Protein AF-A0A6A6BQ90-F1 (afdb_monomer)

Structure (mmCIF, N/CA/C/O backbone):
data_AF-A0A6A6BQ90-F1
#
_entry.id   AF-A0A6A6BQ90-F1
#
loop_
_atom_site.group_PDB
_atom_site.id
_atom_site.type_symbol
_atom_site.label_atom_id
_atom_site.label_alt_id
_atom_site.label_comp_id
_atom_site.label_asym_id
_atom_site.label_entity_id
_atom_site.label_seq_id
_atom_site.pdbx_PDB_ins_code
_atom_site.Cartn_x
_atom_site.Cartn_y
_atom_site.Cartn_z
_atom_site.occupancy
_atom_site.B_iso_or_equiv
_atom_site.auth_seq_id
_atom_site.auth_comp_id
_atom_site.auth_asym_id
_atom_site.auth_atom_id
_atom_site.pdbx_PDB_model_num
ATOM 1 N N . MET A 1 1 ? 11.073 4.883 -14.193 1.00 53.78 1 MET A N 1
ATOM 2 C CA . MET A 1 1 ? 11.738 4.958 -12.880 1.00 53.78 1 MET A CA 1
ATOM 3 C C . MET A 1 1 ? 12.673 3.770 -12.789 1.00 53.78 1 MET A C 1
ATOM 5 O O . MET A 1 1 ? 12.453 2.804 -13.519 1.00 53.78 1 MET A O 1
ATOM 9 N N . SER A 1 2 ? 13.792 3.886 -12.080 1.00 67.12 2 SER A N 1
ATOM 10 C CA . SER A 1 2 ? 14.730 2.766 -11.977 1.00 67.12 2 SER A CA 1
ATOM 11 C C . SER A 1 2 ? 14.091 1.711 -11.082 1.00 67.12 2 SER A C 1
ATOM 13 O O . SER A 1 2 ? 13.492 2.070 -10.080 1.00 67.12 2 SER A O 1
ATOM 15 N N . SER A 1 3 ? 14.265 0.421 -11.374 1.00 74.75 3 SER A N 1
ATOM 16 C CA . SER A 1 3 ? 13.694 -0.656 -10.544 1.00 74.75 3 SER A CA 1
ATOM 17 C C . SER A 1 3 ? 14.126 -0.603 -9.068 1.00 74.75 3 SER A C 1
ATOM 19 O O . SER A 1 3 ? 13.472 -1.189 -8.214 1.00 74.75 3 SER A O 1
ATOM 21 N N . GLN A 1 4 ? 15.220 0.106 -8.771 1.00 81.12 4 GLN A N 1
ATOM 22 C CA . GLN A 1 4 ? 15.665 0.421 -7.415 1.00 81.12 4 GLN A CA 1
ATOM 23 C C . GLN A 1 4 ? 14.762 1.457 -6.723 1.00 81.12 4 GLN A C 1
ATOM 25 O O . GLN A 1 4 ? 14.411 1.271 -5.563 1.00 81.12 4 GLN A O 1
ATOM 30 N N . ASP A 1 5 ? 14.346 2.502 -7.443 1.00 83.50 5 ASP A N 1
ATOM 31 C CA . ASP A 1 5 ? 13.470 3.558 -6.922 1.00 83.50 5 ASP A CA 1
ATOM 32 C C . ASP A 1 5 ? 12.090 2.981 -6.555 1.00 83.50 5 ASP A C 1
ATOM 34 O O . ASP A 1 5 ? 11.514 3.341 -5.530 1.00 83.50 5 ASP A O 1
ATOM 38 N N . ASP A 1 6 ? 11.584 2.042 -7.364 1.00 83.94 6 ASP A N 1
ATOM 39 C CA . ASP A 1 6 ? 10.327 1.327 -7.105 1.00 83.94 6 ASP A CA 1
ATOM 40 C C . ASP A 1 6 ? 10.425 0.425 -5.858 1.00 83.94 6 ASP A C 1
ATOM 42 O O . ASP A 1 6 ? 9.498 0.365 -5.048 1.00 83.94 6 ASP A O 1
ATOM 46 N N . LEU A 1 7 ? 11.569 -0.240 -5.649 1.00 86.94 7 LEU A N 1
ATOM 47 C CA . LEU A 1 7 ? 11.804 -1.070 -4.463 1.00 86.94 7 LEU A CA 1
ATOM 48 C C . LEU A 1 7 ? 11.879 -0.227 -3.181 1.00 86.94 7 LEU A C 1
ATOM 50 O O . LEU A 1 7 ? 11.281 -0.592 -2.165 1.00 86.94 7 LEU A O 1
ATOM 54 N N . ASP A 1 8 ? 12.585 0.903 -3.235 1.00 90.44 8 ASP A N 1
ATOM 55 C CA . ASP A 1 8 ? 12.708 1.829 -2.107 1.00 90.44 8 ASP A CA 1
ATOM 56 C C . ASP A 1 8 ? 11.353 2.478 -1.771 1.00 90.44 8 ASP A C 1
ATOM 58 O O . ASP A 1 8 ? 10.986 2.598 -0.595 1.00 90.44 8 ASP A O 1
ATOM 62 N N . LEU A 1 9 ? 10.555 2.815 -2.791 1.00 90.00 9 LEU A N 1
ATOM 63 C CA . LEU A 1 9 ? 9.186 3.301 -2.619 1.00 90.00 9 LEU A CA 1
ATOM 64 C C . LEU A 1 9 ? 8.285 2.244 -1.966 1.00 90.00 9 LEU A C 1
ATOM 66 O O . LEU A 1 9 ? 7.580 2.552 -1.002 1.00 90.00 9 LEU A O 1
ATOM 70 N N . LEU A 1 10 ? 8.328 0.994 -2.435 1.00 90.25 10 L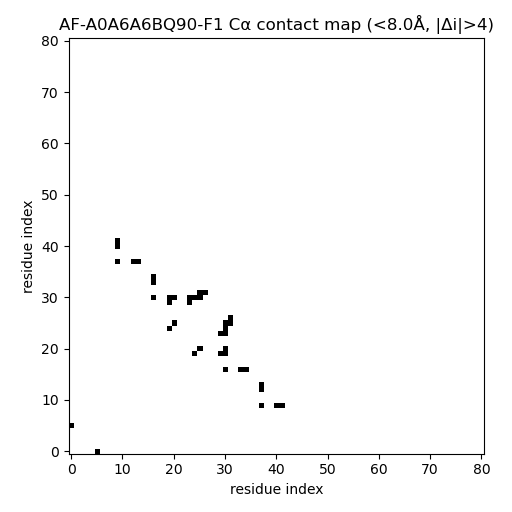EU A N 1
ATOM 71 C CA . LEU A 1 10 ? 7.550 -0.099 -1.850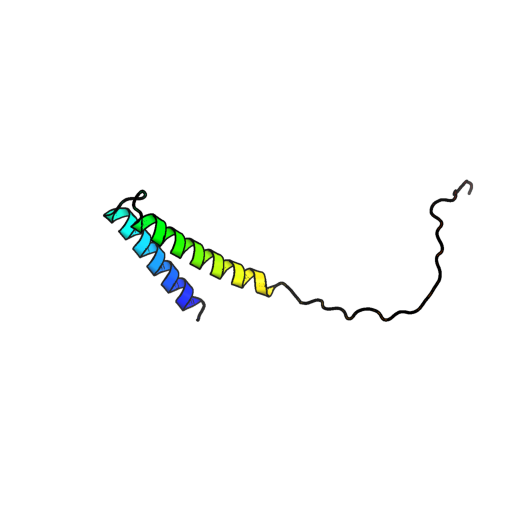 1.00 90.25 10 LEU A CA 1
ATOM 72 C C . LEU A 1 10 ? 7.932 -0.343 -0.380 1.00 90.25 10 LEU A C 1
ATOM 74 O O . LEU A 1 10 ? 7.055 -0.5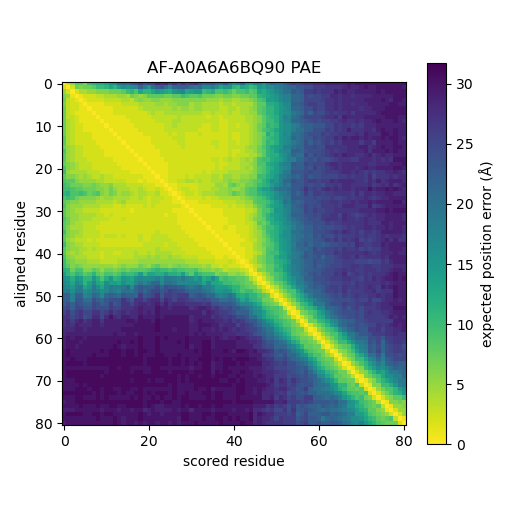21 0.468 1.00 90.25 10 LEU A O 1
ATOM 78 N N . ALA A 1 11 ? 9.224 -0.294 -0.047 1.00 91.69 11 ALA A N 1
ATOM 79 C CA . ALA A 1 11 ? 9.692 -0.423 1.333 1.00 91.69 11 ALA A CA 1
ATOM 80 C C . ALA A 1 11 ? 9.161 0.708 2.236 1.00 91.69 11 ALA A C 1
ATOM 82 O O . ALA A 1 11 ? 8.732 0.460 3.373 1.00 91.69 11 ALA A O 1
AT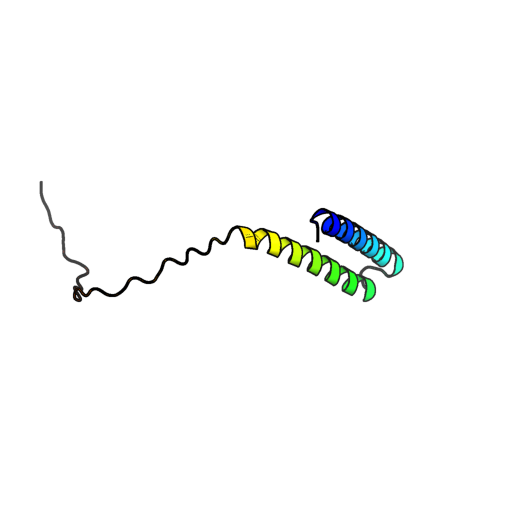OM 83 N N . ALA A 1 12 ? 9.135 1.943 1.727 1.00 93.38 12 ALA A N 1
ATOM 84 C CA . ALA A 1 12 ? 8.568 3.086 2.436 1.00 93.38 12 ALA A CA 1
ATOM 85 C C . ALA A 1 12 ? 7.052 2.929 2.654 1.00 93.38 12 ALA A C 1
ATOM 87 O O . ALA A 1 12 ? 6.566 3.141 3.770 1.00 93.38 12 ALA A O 1
ATOM 88 N N . LEU A 1 13 ? 6.316 2.493 1.628 1.00 92.56 13 LEU A N 1
ATOM 89 C CA . LEU A 1 13 ? 4.875 2.239 1.697 1.00 92.56 13 LEU A CA 1
ATOM 90 C C . LEU A 1 13 ? 4.528 1.157 2.729 1.00 92.56 13 LEU A C 1
ATOM 92 O O . LEU A 1 13 ? 3.652 1.365 3.568 1.00 92.56 13 LEU A O 1
ATOM 96 N N . LEU A 1 14 ? 5.256 0.037 2.738 1.00 94.06 14 LEU A N 1
ATOM 97 C CA . LEU A 1 14 ? 5.064 -1.043 3.714 1.00 94.06 14 LEU A CA 1
ATOM 98 C C . LEU A 1 14 ? 5.356 -0.589 5.149 1.00 94.06 14 LEU A C 1
ATOM 100 O O . LEU A 1 14 ? 4.637 -0.949 6.086 1.00 94.06 14 LEU A O 1
ATOM 104 N N . THR A 1 15 ? 6.390 0.233 5.329 1.00 95.50 15 THR A N 1
ATOM 105 C CA . THR A 1 15 ? 6.720 0.817 6.635 1.00 95.50 15 THR A CA 1
ATOM 106 C C . THR A 1 15 ? 5.596 1.728 7.122 1.00 95.50 15 THR A C 1
ATOM 108 O O . THR A 1 15 ? 5.172 1.631 8.276 1.00 95.50 15 THR A O 1
ATOM 111 N N . ASN A 1 16 ? 5.068 2.575 6.237 1.00 93.56 16 ASN A N 1
ATOM 112 C CA . ASN A 1 16 ? 3.957 3.464 6.555 1.00 93.56 16 ASN A CA 1
ATOM 113 C C . ASN A 1 16 ? 2.683 2.674 6.891 1.00 93.56 16 ASN A C 1
ATOM 115 O O . ASN A 1 16 ? 2.042 2.943 7.905 1.00 93.56 16 ASN A O 1
ATOM 119 N N . LEU A 1 17 ? 2.386 1.614 6.135 1.00 93.94 17 LEU A N 1
ATOM 120 C CA . LEU A 1 17 ? 1.253 0.728 6.397 1.00 93.94 17 LEU A CA 1
ATOM 121 C C . LEU A 1 17 ? 1.334 0.094 7.791 1.00 93.94 17 LEU A C 1
ATOM 123 O O . LEU A 1 17 ? 0.341 0.058 8.519 1.00 93.94 17 LEU A O 1
ATOM 127 N N . ARG A 1 18 ? 2.526 -0.353 8.207 1.00 95.12 18 ARG A N 1
ATOM 128 C CA . ARG A 1 18 ? 2.743 -0.906 9.552 1.00 95.12 18 ARG A CA 1
ATOM 129 C C . ARG A 1 18 ? 2.519 0.137 10.648 1.00 95.12 18 ARG A C 1
ATOM 131 O O . ARG A 1 18 ? 1.935 -0.182 11.681 1.00 95.12 18 ARG A O 1
ATOM 138 N N . ASN A 1 19 ? 2.956 1.373 10.423 1.00 95.19 19 ASN A N 1
ATOM 139 C CA . ASN A 1 19 ? 2.763 2.4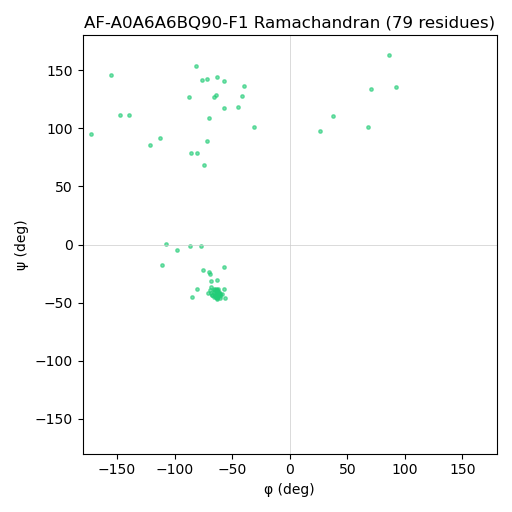74 11.370 1.00 95.19 19 ASN A CA 1
ATOM 140 C C . ASN A 1 19 ? 1.289 2.894 11.460 1.00 95.19 19 ASN A C 1
ATOM 142 O O . ASN A 1 19 ? 0.776 3.129 12.554 1.00 95.19 19 ASN A O 1
ATOM 146 N N . THR A 1 20 ? 0.589 2.920 10.327 1.00 93.81 20 THR A N 1
ATOM 147 C CA . THR A 1 20 ? -0.848 3.206 10.243 1.00 93.81 20 THR A CA 1
ATOM 148 C C . THR A 1 20 ? -1.650 2.119 10.948 1.00 93.81 20 THR A C 1
ATOM 150 O O . THR A 1 20 ? -2.506 2.434 11.771 1.00 93.81 20 THR A O 1
ATOM 153 N N . LYS A 1 21 ? -1.293 0.843 10.747 1.00 94.56 21 LYS A N 1
ATOM 154 C CA . LYS A 1 21 ? -1.852 -0.288 11.502 1.00 94.56 21 LYS A CA 1
ATOM 155 C C . LYS A 1 21 ? -1.671 -0.117 13.009 1.00 94.56 21 LYS A C 1
ATOM 157 O O . LYS A 1 21 ? -2.616 -0.324 13.760 1.00 94.56 21 LYS A O 1
ATOM 162 N N . ALA A 1 22 ? -0.472 0.262 13.450 1.00 95.00 22 ALA A N 1
ATOM 163 C CA . ALA A 1 22 ? -0.180 0.449 14.869 1.00 95.00 22 ALA A CA 1
ATOM 164 C C . ALA A 1 22 ? -0.919 1.653 15.483 1.00 95.00 22 ALA A C 1
ATOM 166 O O . ALA A 1 22 ? -1.260 1.614 16.661 1.00 95.00 22 ALA A O 1
ATOM 167 N N . THR A 1 23 ? -1.164 2.706 14.698 1.00 94.56 23 THR A N 1
ATOM 168 C CA . THR A 1 23 ? -1.799 3.949 15.169 1.00 94.56 23 THR A CA 1
ATOM 169 C C . THR A 1 23 ? -3.325 3.876 15.161 1.00 94.56 23 THR A C 1
ATOM 171 O O . THR A 1 23 ? -3.961 4.300 16.120 1.00 94.56 23 THR A O 1
ATOM 174 N N . PHE A 1 24 ? -3.917 3.359 14.081 1.00 93.81 24 PHE A N 1
ATOM 175 C CA . PHE A 1 24 ? -5.364 3.407 13.847 1.00 93.81 24 PHE A CA 1
ATOM 176 C C . PHE A 1 24 ? -6.051 2.037 13.947 1.00 93.81 24 PHE A C 1
ATOM 178 O O . PHE A 1 24 ? -7.267 1.981 14.110 1.00 93.81 24 PHE A O 1
ATOM 185 N N . GLY A 1 25 ? -5.294 0.938 13.874 1.00 91.12 25 GLY A N 1
ATOM 186 C CA . GLY A 1 25 ? -5.832 -0.423 13.830 1.00 91.12 25 GLY A CA 1
ATOM 187 C C . GLY A 1 25 ? -6.184 -0.897 12.415 1.00 91.12 25 GLY A C 1
ATOM 188 O O . GLY A 1 25 ? -6.304 -0.104 11.478 1.00 91.12 25 GLY A O 1
ATOM 189 N N . GLU A 1 26 ? -6.343 -2.213 12.258 1.00 90.81 26 GLU A N 1
ATOM 190 C CA . GLU A 1 26 ? -6.626 -2.863 10.962 1.00 90.81 26 GLU A CA 1
ATOM 191 C C . GLU A 1 26 ? -8.033 -2.568 10.423 1.00 90.81 26 GLU A C 1
ATOM 193 O O . GLU A 1 26 ? -8.261 -2.611 9.215 1.00 90.81 26 GLU A O 1
ATOM 198 N N . ASP A 1 27 ? -8.967 -2.216 11.304 1.00 92.25 27 ASP A N 1
ATOM 199 C CA . ASP A 1 27 ? -10.351 -1.893 10.941 1.00 92.25 27 ASP A CA 1
ATOM 200 C C . ASP A 1 27 ? -10.539 -0.416 10.551 1.00 92.25 27 ASP A C 1
ATOM 202 O O . ASP A 1 27 ? -11.643 0.015 10.216 1.00 92.25 27 ASP A O 1
ATOM 206 N N . SER A 1 28 ? -9.473 0.389 10.604 1.00 93.62 28 SER A N 1
ATOM 207 C CA . SER A 1 28 ? -9.539 1.803 10.241 1.00 93.62 28 SER A CA 1
ATOM 208 C C . SER A 1 28 ? -9.584 2.002 8.727 1.00 93.62 28 SER A C 1
ATOM 210 O O . SER A 1 28 ? -8.869 1.338 7.973 1.00 93.62 28 SER A O 1
ATOM 212 N N . ASN A 1 29 ? -10.373 2.982 8.276 1.00 93.81 29 ASN A N 1
ATOM 213 C CA . ASN A 1 29 ? -10.406 3.368 6.861 1.00 93.81 29 ASN A CA 1
ATOM 214 C C . ASN A 1 29 ? -9.009 3.761 6.357 1.00 93.81 29 ASN A C 1
ATOM 216 O O . ASN A 1 29 ? -8.621 3.361 5.267 1.00 93.81 29 ASN A O 1
ATOM 220 N N . GLN A 1 30 ? -8.213 4.440 7.189 1.00 91.94 30 GLN A N 1
ATOM 221 C CA . GLN A 1 30 ? -6.847 4.846 6.857 1.00 91.94 30 GLN A CA 1
ATOM 222 C C . GLN A 1 30 ? -5.943 3.647 6.548 1.00 91.94 30 GLN A C 1
ATOM 224 O O . GLN A 1 30 ? -5.161 3.688 5.598 1.00 91.94 30 GLN A O 1
ATOM 229 N N . TYR A 1 31 ? -6.040 2.572 7.337 1.00 93.81 31 TYR A N 1
ATOM 230 C CA . TYR A 1 31 ? -5.283 1.352 7.076 1.00 93.81 31 TYR A CA 1
ATOM 231 C C . TYR A 1 31 ? -5.756 0.660 5.795 1.00 93.81 31 TYR A C 1
ATOM 233 O O . TYR A 1 31 ? -4.923 0.243 4.993 1.00 93.81 31 TYR A O 1
ATOM 241 N N . GLN A 1 32 ? -7.071 0.571 5.580 1.00 93.88 32 GLN A N 1
ATOM 242 C CA . GLN A 1 32 ? -7.649 -0.078 4.400 1.00 93.88 32 GLN A CA 1
ATOM 243 C C . GLN A 1 32 ? -7.288 0.655 3.100 1.00 93.88 32 GLN A C 1
ATOM 245 O O . GLN A 1 32 ? -6.854 0.018 2.141 1.00 93.88 32 GLN A O 1
ATOM 250 N N . GLU A 1 33 ? -7.381 1.988 3.079 1.00 93.81 33 GLU A N 1
ATOM 251 C CA . GLU A 1 33 ? -6.977 2.810 1.930 1.00 93.81 33 GLU A CA 1
ATOM 252 C C . GLU A 1 33 ? -5.482 2.664 1.635 1.00 93.81 33 GLU A C 1
ATOM 254 O O . GLU A 1 33 ? -5.077 2.466 0.489 1.00 93.81 33 GLU A O 1
ATOM 259 N N . MET A 1 34 ? -4.644 2.698 2.674 1.00 92.44 34 MET A N 1
ATOM 260 C CA . MET A 1 34 ? -3.203 2.534 2.508 1.00 92.44 34 MET A CA 1
ATOM 261 C C . MET A 1 34 ? -2.845 1.137 2.008 1.00 92.44 34 MET A C 1
ATOM 263 O O . MET A 1 34 ? -2.000 1.001 1.126 1.00 92.44 34 MET A O 1
ATOM 267 N N . LYS A 1 35 ? -3.513 0.104 2.527 1.00 94.00 35 LYS A N 1
ATOM 268 C CA . LYS A 1 35 ? -3.340 -1.275 2.075 1.00 94.00 35 LYS A CA 1
ATOM 269 C C . LYS A 1 35 ? -3.701 -1.417 0.595 1.00 94.00 35 LYS A C 1
ATOM 271 O O . LYS A 1 35 ? -2.935 -2.031 -0.141 1.00 94.00 35 LYS A O 1
ATOM 276 N N . ALA A 1 36 ? -4.809 -0.817 0.158 1.00 92.88 36 ALA A N 1
ATOM 277 C CA . ALA A 1 36 ? -5.22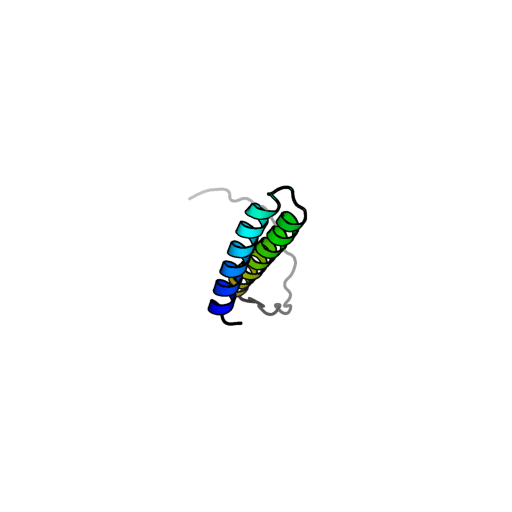4 -0.838 -1.241 1.00 92.88 36 ALA A CA 1
ATOM 278 C C . ALA A 1 36 ? -4.178 -0.191 -2.167 1.00 92.88 36 ALA A C 1
ATOM 280 O O . ALA A 1 36 ? -3.845 -0.772 -3.196 1.00 92.88 36 ALA A O 1
ATOM 281 N N . MET A 1 37 ? -3.591 0.946 -1.769 1.00 90.38 37 MET A N 1
ATOM 282 C CA . MET A 1 37 ? -2.513 1.589 -2.538 1.00 90.38 37 MET A CA 1
ATOM 283 C C . MET A 1 37 ? -1.255 0.715 -2.646 1.00 90.38 37 MET A C 1
ATOM 285 O O . MET A 1 37 ? -0.630 0.659 -3.705 1.00 90.38 37 MET A O 1
ATOM 289 N N . VAL A 1 38 ? -0.871 0.019 -1.568 1.00 91.56 38 VAL A N 1
ATOM 290 C CA . VAL A 1 38 ? 0.272 -0.912 -1.603 1.00 91.56 38 VAL A CA 1
ATOM 291 C C . VAL A 1 38 ? -0.016 -2.098 -2.527 1.00 91.56 38 VAL A C 1
ATOM 293 O O . VAL A 1 38 ? 0.830 -2.446 -3.351 1.00 91.56 38 VAL A O 1
ATOM 296 N N . ASP A 1 39 ? -1.208 -2.689 -2.424 1.00 91.38 39 ASP A N 1
ATOM 297 C CA . ASP A 1 39 ? -1.619 -3.827 -3.253 1.00 91.38 39 ASP A CA 1
ATOM 298 C C . ASP A 1 39 ? -1.673 -3.446 -4.746 1.00 91.38 39 ASP A C 1
ATOM 300 O O . ASP A 1 39 ? -1.223 -4.217 -5.600 1.00 91.38 39 ASP A O 1
ATOM 304 N N . GLU A 1 40 ? -2.152 -2.241 -5.076 1.00 89.31 40 GLU A N 1
ATOM 305 C CA . GLU A 1 40 ? -2.147 -1.705 -6.442 1.00 89.31 40 GLU A CA 1
ATOM 306 C C . GLU A 1 40 ? -0.720 -1.530 -6.976 1.00 89.31 40 GLU A C 1
ATOM 308 O O . GLU A 1 40 ? -0.422 -1.969 -8.087 1.00 89.31 40 GLU A O 1
ATOM 313 N N . HIS A 1 41 ? 0.186 -0.958 -6.178 1.00 88.00 41 HIS A N 1
ATOM 314 C CA . HIS A 1 41 ? 1.575 -0.747 -6.587 1.00 88.00 41 HIS A CA 1
ATOM 315 C C . HIS A 1 41 ? 2.306 -2.071 -6.868 1.00 88.00 41 HIS A C 1
ATOM 317 O O . HIS A 1 41 ? 3.010 -2.197 -7.875 1.00 88.00 41 HIS A O 1
ATOM 323 N N . ILE A 1 42 ? 2.096 -3.090 -6.026 1.00 87.06 42 ILE A N 1
ATOM 324 C CA . ILE A 1 42 ? 2.643 -4.440 -6.236 1.00 87.06 42 ILE A CA 1
ATOM 325 C C . ILE A 1 42 ? 2.048 -5.066 -7.503 1.00 87.06 42 ILE A C 1
ATOM 327 O O . ILE A 1 42 ? 2.785 -5.619 -8.321 1.00 87.06 42 ILE A O 1
ATOM 331 N N . SER A 1 43 ? 0.732 -4.947 -7.694 1.00 85.81 43 SER A N 1
ATOM 332 C CA . SER A 1 43 ? 0.034 -5.511 -8.855 1.00 85.81 43 SER A CA 1
ATOM 333 C C . SER A 1 43 ? 0.493 -4.866 -10.165 1.00 85.81 43 SER A C 1
ATOM 335 O O . SER A 1 43 ? 0.807 -5.571 -11.123 1.00 85.81 43 SER A O 1
ATOM 337 N N . ALA A 1 44 ? 0.620 -3.538 -10.206 1.00 80.94 44 ALA A N 1
ATOM 338 C CA . ALA A 1 44 ? 1.134 -2.810 -11.366 1.00 80.94 44 ALA A CA 1
ATOM 339 C C . ALA A 1 44 ? 2.590 -3.197 -11.690 1.00 80.94 44 ALA A C 1
ATOM 341 O O . ALA A 1 44 ? 2.960 -3.378 -12.856 1.00 80.94 44 ALA A O 1
ATOM 342 N N . SER A 1 45 ? 3.407 -3.401 -10.656 1.00 72.06 45 SER A N 1
ATOM 343 C CA . SER A 1 45 ? 4.796 -3.844 -10.806 1.00 72.06 45 SER A CA 1
ATOM 344 C C . SER A 1 45 ? 4.894 -5.285 -11.328 1.00 72.06 45 SER A C 1
ATOM 346 O O . SER A 1 45 ? 5.744 -5.577 -12.170 1.00 72.06 45 SER A O 1
ATOM 348 N N . ALA A 1 46 ? 3.989 -6.175 -10.905 1.00 65.12 46 ALA A N 1
ATOM 349 C CA . ALA A 1 46 ? 3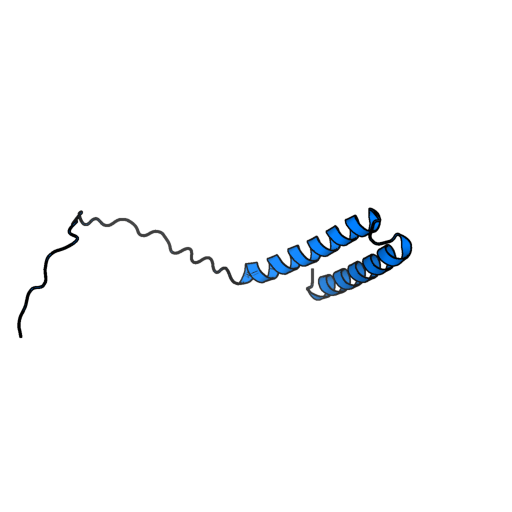.920 -7.560 -11.375 1.00 65.12 46 ALA A CA 1
ATOM 350 C C . ALA A 1 46 ? 3.483 -7.668 -12.850 1.00 65.12 46 ALA A C 1
ATOM 352 O O . ALA A 1 46 ? 4.098 -8.403 -13.623 1.00 65.12 46 ALA A O 1
ATOM 353 N N . VAL A 1 47 ? 2.497 -6.871 -13.283 1.00 59.88 47 VAL A N 1
ATOM 354 C CA . VAL A 1 47 ? 2.035 -6.833 -14.690 1.00 59.88 47 VAL A CA 1
ATOM 355 C C . VAL A 1 47 ? 3.143 -6.358 -15.641 1.00 59.88 47 VAL A C 1
ATOM 357 O O . VAL A 1 47 ? 3.236 -6.800 -16.791 1.00 59.88 47 VAL A O 1
ATOM 360 N N . THR A 1 48 ? 4.039 -5.498 -15.154 1.00 54.88 48 THR A N 1
ATOM 361 C CA . THR A 1 48 ? 5.181 -4.998 -15.933 1.00 54.88 48 THR A CA 1
ATOM 362 C C . THR A 1 48 ? 6.226 -6.095 -16.206 1.00 54.88 48 THR A C 1
ATOM 364 O O . THR A 1 48 ? 6.929 -6.033 -17.217 1.00 54.88 48 THR A O 1
ATOM 367 N N . LEU A 1 49 ? 6.303 -7.130 -15.359 1.00 51.00 49 LEU A N 1
ATOM 368 C CA . LEU A 1 49 ? 7.181 -8.291 -15.552 1.00 51.00 49 LEU A CA 1
ATOM 369 C C . LEU A 1 49 ? 6.593 -9.321 -16.530 1.00 51.00 49 LEU A C 1
ATOM 371 O O . LEU A 1 49 ? 7.335 -9.845 -17.359 1.00 51.00 49 LEU A O 1
ATOM 375 N N . GLU A 1 50 ? 5.278 -9.562 -16.514 1.00 48.16 50 GLU A N 1
ATOM 376 C CA . GLU A 1 50 ? 4.638 -10.508 -17.450 1.00 48.16 50 GLU A CA 1
ATOM 377 C C . GLU A 1 50 ? 4.495 -9.961 -18.881 1.00 48.16 50 GLU A C 1
ATOM 379 O O . GLU A 1 50 ? 4.446 -10.719 -19.851 1.00 48.16 50 GLU A O 1
ATOM 384 N N . SER A 1 51 ? 4.516 -8.639 -19.058 1.00 47.72 51 SER A N 1
ATOM 385 C CA . SER A 1 51 ? 4.353 -8.017 -20.381 1.00 47.72 51 SER A CA 1
ATOM 386 C C . SER A 1 51 ? 5.609 -8.073 -21.269 1.00 47.72 51 SER A C 1
ATOM 388 O O . SER A 1 51 ? 5.569 -7.612 -22.410 1.00 47.72 51 SER A O 1
ATOM 390 N N . LYS A 1 52 ? 6.731 -8.632 -20.787 1.00 46.59 52 LYS A N 1
ATOM 391 C CA . LYS A 1 52 ? 7.984 -8.756 -21.560 1.00 46.59 52 LYS A CA 1
ATOM 392 C C . LYS A 1 52 ? 8.221 -10.117 -22.224 1.00 46.59 52 LYS A C 1
ATOM 394 O O . LYS A 1 52 ? 9.163 -10.205 -23.008 1.00 46.59 52 LYS A O 1
ATOM 399 N N . ASP A 1 53 ? 7.363 -11.120 -22.009 1.00 44.91 53 ASP A N 1
ATOM 400 C CA . ASP A 1 53 ? 7.467 -12.428 -22.694 1.00 44.91 53 ASP A CA 1
ATOM 401 C C . ASP A 1 53 ? 6.386 -12.661 -23.770 1.00 44.91 53 ASP A C 1
ATOM 403 O O . ASP A 1 53 ? 6.392 -13.656 -24.490 1.00 44.91 53 ASP A O 1
ATOM 407 N N . SER A 1 54 ? 5.486 -11.699 -23.988 1.00 42.34 54 SER A N 1
ATOM 408 C CA . SER A 1 54 ? 4.540 -11.766 -25.108 1.00 42.34 54 SER A CA 1
ATOM 409 C C . SER A 1 54 ? 5.162 -11.195 -26.382 1.00 42.34 54 SER A C 1
ATOM 411 O O . SER A 1 54 ? 4.903 -10.067 -26.798 1.00 42.34 54 SER A O 1
ATOM 413 N N . LYS A 1 55 ? 5.999 -12.014 -27.021 1.00 42.75 55 LYS A N 1
ATOM 414 C CA . LYS A 1 55 ? 6.374 -11.898 -28.436 1.00 42.75 55 LYS A CA 1
ATOM 415 C C . LYS A 1 55 ? 5.113 -11.626 -29.278 1.00 42.75 55 LYS A C 1
ATOM 417 O O . LYS A 1 55 ? 4.250 -12.504 -29.339 1.00 42.75 55 LYS A O 1
ATOM 422 N N . PRO A 1 56 ? 4.992 -10.495 -30.000 1.00 44.72 56 PRO A N 1
ATOM 423 C CA . PRO A 1 56 ? 3.982 -10.379 -31.036 1.00 44.72 56 PRO A CA 1
ATOM 424 C C . PRO A 1 56 ? 4.427 -11.272 -32.197 1.00 44.72 56 PRO A C 1
ATOM 426 O O . PRO A 1 56 ? 5.144 -10.851 -33.102 1.00 44.72 56 PRO A O 1
ATOM 429 N N . SER A 1 57 ? 4.021 -12.541 -32.173 1.00 42.31 57 SER A N 1
ATOM 430 C CA . SER A 1 57 ? 4.009 -13.379 -33.369 1.00 42.31 57 SER A CA 1
ATOM 431 C C . SER A 1 57 ? 2.841 -12.931 -34.244 1.00 42.31 57 SER A C 1
ATOM 433 O O . SER A 1 57 ? 1.855 -13.643 -34.402 1.00 42.31 57 SER A O 1
ATOM 435 N N . ASN A 1 58 ? 2.946 -11.721 -34.794 1.00 43.66 58 ASN A N 1
ATOM 436 C CA . ASN A 1 58 ? 2.085 -11.270 -35.873 1.00 43.66 58 ASN A CA 1
ATOM 437 C C . ASN A 1 58 ? 2.647 -11.869 -37.168 1.00 43.66 58 ASN A C 1
ATOM 439 O O . ASN A 1 58 ? 3.417 -11.240 -37.894 1.00 43.66 58 ASN A O 1
ATOM 443 N N . ALA A 1 59 ? 2.349 -13.151 -37.386 1.00 46.53 59 ALA A N 1
ATOM 444 C CA . ALA A 1 59 ? 2.518 -13.775 -38.686 1.00 46.53 59 ALA A CA 1
ATOM 445 C C . ALA A 1 59 ? 1.525 -13.101 -39.652 1.00 46.53 59 ALA A C 1
ATOM 447 O O . ALA A 1 59 ? 0.342 -13.010 -39.319 1.00 46.53 59 ALA A O 1
ATOM 448 N N . PRO A 1 60 ? 1.970 -12.588 -40.812 1.00 54.34 60 PRO A N 1
ATOM 449 C CA . PRO A 1 60 ? 1.069 -11.950 -41.757 1.00 54.34 60 PRO A CA 1
ATOM 450 C C . PRO A 1 60 ? 0.040 -12.961 -42.296 1.00 54.34 60 PRO A C 1
ATOM 452 O O . PRO A 1 60 ? 0.375 -14.133 -42.496 1.00 54.34 60 PRO A O 1
ATOM 455 N N . PRO A 1 61 ? -1.208 -12.522 -42.540 1.00 45.31 61 PRO A N 1
ATOM 456 C CA . PRO A 1 61 ? -2.265 -13.381 -43.048 1.00 45.31 61 PRO A CA 1
ATOM 457 C C . PRO A 1 61 ? -1.912 -13.891 -44.447 1.00 45.31 61 PRO A C 1
ATOM 459 O O . PRO A 1 61 ? -1.562 -13.126 -45.347 1.00 45.31 61 PRO A O 1
ATOM 462 N N . GLN A 1 62 ? -2.013 -15.210 -44.605 1.00 43.25 62 GLN A N 1
ATOM 463 C CA . GLN A 1 62 ? -1.913 -15.913 -45.876 1.00 43.25 62 GLN A CA 1
ATOM 464 C C . GLN A 1 62 ? -2.962 -15.367 -46.850 1.00 43.25 62 GLN A C 1
ATOM 466 O O . GLN A 1 62 ? -4.165 -15.481 -46.618 1.00 43.25 62 GLN A O 1
ATOM 471 N N . GLN A 1 63 ? -2.490 -14.793 -47.954 1.00 46.47 63 GLN A N 1
ATOM 472 C CA . GLN A 1 63 ? -3.306 -14.548 -49.133 1.00 46.47 63 GLN A CA 1
ATOM 473 C C . GLN A 1 63 ? -3.626 -15.892 -49.796 1.00 46.47 63 GLN A C 1
ATOM 475 O O . GLN A 1 63 ? -2.751 -16.571 -50.324 1.00 46.47 63 GLN A O 1
ATOM 480 N N . GLU A 1 64 ? -4.889 -16.285 -49.672 1.00 49.91 64 GLU A N 1
ATOM 481 C CA . GLU A 1 64 ? -5.752 -16.772 -50.749 1.00 49.91 64 GLU A CA 1
ATOM 482 C C . GLU A 1 64 ? -5.044 -17.417 -51.958 1.00 49.91 64 GLU A C 1
ATOM 484 O O . GLU A 1 64 ? -4.654 -16.750 -52.915 1.00 49.91 64 GLU A O 1
ATOM 489 N N . GLN A 1 65 ? -4.976 -18.750 -51.969 1.00 43.72 65 GLN A N 1
ATOM 490 C CA . GLN A 1 65 ? -4.980 -19.488 -53.228 1.00 43.72 65 GLN A CA 1
ATOM 491 C C . GLN A 1 65 ? -5.842 -20.741 -53.095 1.00 43.72 65 GLN A C 1
ATOM 493 O O . GLN A 1 65 ? -5.562 -21.662 -52.331 1.00 43.72 65 GLN A O 1
ATOM 498 N N . ALA A 1 66 ? -6.953 -20.672 -53.824 1.00 53.91 66 ALA A N 1
ATOM 499 C CA . ALA A 1 66 ? -8.006 -21.654 -53.977 1.00 53.91 66 ALA A CA 1
ATOM 500 C C . ALA A 1 66 ? -7.494 -23.092 -54.061 1.00 53.91 66 ALA A C 1
ATOM 502 O O . ALA A 1 66 ? -6.595 -23.342 -54.854 1.00 53.91 66 ALA A O 1
ATOM 503 N N . GLN A 1 67 ? -8.158 -24.022 -53.361 1.00 49.50 67 GLN A N 1
ATOM 504 C CA . GLN A 1 67 ? -8.481 -25.361 -53.870 1.00 49.50 67 GLN A CA 1
ATOM 505 C C . GLN A 1 67 ? -9.712 -25.942 -53.146 1.00 49.50 67 GLN A C 1
ATOM 507 O O . GLN A 1 67 ? -9.976 -25.590 -51.994 1.00 49.50 67 GLN A O 1
ATOM 512 N N . PRO A 1 68 ? -10.538 -26.731 -53.855 1.00 49.50 68 PRO A N 1
ATOM 513 C CA . PRO A 1 68 ? -11.950 -26.897 -53.550 1.00 49.50 68 PRO A CA 1
ATOM 514 C C . PRO A 1 68 ? -12.227 -27.897 -52.426 1.00 49.50 68 PRO A C 1
ATOM 516 O O . PRO A 1 68 ? -11.495 -28.855 -52.196 1.00 49.50 68 PRO A O 1
ATOM 519 N N . GLN A 1 69 ? -13.368 -27.653 -51.785 1.00 58.97 69 GLN A N 1
ATOM 520 C CA . GLN A 1 69 ? -14.143 -28.537 -50.919 1.00 58.97 69 GLN A CA 1
ATOM 521 C C . GLN A 1 69 ? -14.026 -30.022 -51.307 1.00 58.97 69 GLN A C 1
ATOM 523 O O . GLN A 1 69 ? -14.739 -30.497 -52.187 1.00 58.97 69 GLN A O 1
ATOM 528 N N . HIS A 1 70 ? -13.207 -30.778 -50.581 1.00 50.44 70 HIS A N 1
ATOM 529 C CA . HIS A 1 70 ? -13.388 -32.219 -50.456 1.00 50.44 70 HIS A CA 1
ATOM 530 C C . HIS A 1 70 ? -13.554 -32.563 -48.981 1.00 50.44 70 HIS A C 1
ATOM 532 O O . HIS A 1 70 ? -12.629 -32.947 -48.270 1.00 50.44 70 HIS A O 1
ATOM 538 N N . PHE A 1 71 ? -14.808 -32.443 -48.541 1.00 54.88 71 PHE A N 1
ATOM 539 C CA . PHE A 1 71 ? -15.379 -33.429 -47.636 1.00 54.88 71 P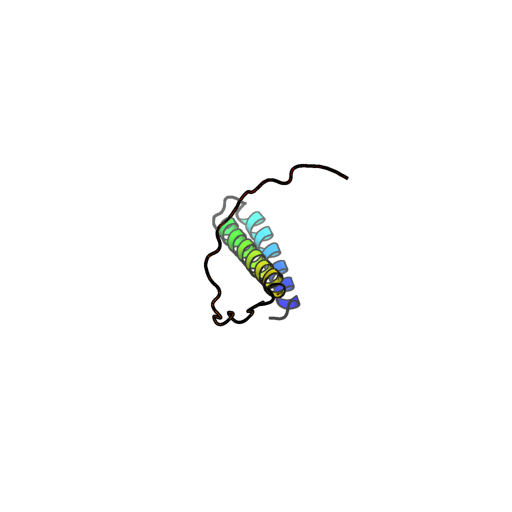HE A CA 1
ATOM 540 C C . PHE A 1 71 ? -14.935 -34.819 -48.106 1.00 54.88 71 PHE A C 1
ATOM 542 O O . PHE A 1 71 ? -15.080 -35.126 -49.282 1.00 54.88 71 PHE A O 1
ATOM 549 N N . PHE A 1 72 ? -14.373 -35.630 -47.218 1.00 54.72 72 PHE A N 1
ATOM 550 C CA . PHE A 1 72 ? -14.934 -36.938 -46.882 1.00 54.72 72 PHE A CA 1
ATOM 551 C C . PHE A 1 72 ? -14.150 -37.515 -45.708 1.00 54.72 72 PHE A C 1
ATOM 553 O O . PHE A 1 72 ? -13.095 -38.134 -45.831 1.00 54.72 72 PHE A O 1
ATOM 560 N N . ASN A 1 73 ? -14.725 -37.272 -44.535 1.00 58.41 73 ASN A N 1
ATOM 561 C CA . ASN A 1 73 ? -14.563 -38.129 -43.383 1.00 58.41 73 ASN A CA 1
ATOM 562 C C . ASN A 1 73 ? -15.022 -39.551 -43.770 1.00 58.41 73 ASN A C 1
ATOM 564 O O . ASN A 1 73 ? -16.049 -39.697 -44.430 1.00 58.41 73 ASN A O 1
ATOM 568 N N . LEU A 1 74 ? -14.292 -40.561 -43.290 1.00 63.72 74 LEU A N 1
ATOM 569 C CA . LEU A 1 74 ? -14.661 -41.984 -43.247 1.00 63.72 74 LEU A CA 1
ATOM 570 C C . LEU A 1 74 ? -14.777 -42.725 -44.593 1.00 63.72 74 LEU A C 1
ATOM 572 O O . LEU A 1 74 ? -15.837 -42.787 -45.207 1.00 63.72 74 LEU A O 1
ATOM 576 N N . ALA A 1 75 ? -13.741 -43.495 -44.926 1.00 59.12 75 ALA A N 1
ATOM 577 C CA . ALA A 1 75 ? -13.950 -44.804 -45.537 1.00 59.12 75 ALA A CA 1
ATOM 578 C C . ALA A 1 75 ? -12.842 -45.777 -45.108 1.00 59.12 75 ALA A C 1
ATOM 580 O O . ALA A 1 75 ? -11.677 -45.612 -45.453 1.00 59.12 75 ALA A O 1
ATOM 581 N N . PHE A 1 76 ? -13.243 -46.773 -44.315 1.00 61.78 76 PHE A N 1
ATOM 582 C CA . PHE A 1 76 ? -12.840 -48.173 -44.444 1.00 61.78 76 PHE A CA 1
ATOM 583 C C . PHE A 1 76 ? -11.388 -48.473 -44.857 1.00 61.78 76 PHE A C 1
ATOM 585 O O . PHE A 1 76 ? -11.030 -48.402 -46.029 1.00 61.78 76 PHE A O 1
ATOM 592 N N . ARG A 1 77 ? -10.598 -49.020 -43.925 1.00 63.59 77 ARG A N 1
ATOM 593 C CA . ARG A 1 77 ? -9.463 -49.886 -44.283 1.00 63.59 77 ARG A CA 1
ATOM 594 C C . ARG A 1 77 ? -9.715 -51.324 -43.830 1.00 63.59 77 ARG A C 1
ATOM 596 O O . ARG A 1 77 ? -9.374 -51.663 -42.698 1.00 63.59 77 ARG A O 1
ATOM 603 N N . PRO A 1 78 ? -10.296 -52.186 -44.683 1.00 60.38 78 PRO A N 1
ATOM 604 C CA . PRO A 1 78 ? -10.227 -53.618 -44.491 1.00 60.38 78 PRO A CA 1
ATOM 605 C C . PRO A 1 78 ? -8.959 -54.198 -45.144 1.00 60.38 78 PRO A C 1
ATOM 607 O O . PRO A 1 78 ? -8.723 -54.036 -46.334 1.00 60.38 78 PRO A O 1
ATOM 610 N N . ARG A 1 79 ? -8.236 -54.941 -44.300 1.00 49.16 79 ARG A N 1
ATOM 611 C CA . ARG A 1 79 ? -7.661 -56.288 -44.483 1.00 49.16 79 ARG A CA 1
ATOM 612 C C . ARG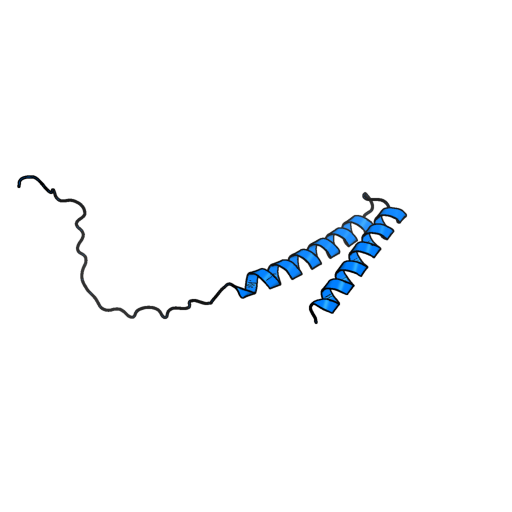 A 1 79 ? -6.462 -56.565 -45.426 1.00 49.16 79 ARG A C 1
ATOM 614 O O . ARG A 1 79 ? -6.513 -56.342 -46.625 1.00 49.16 79 ARG A O 1
ATOM 621 N N . MET A 1 80 ? -5.553 -57.347 -44.823 1.00 44.94 80 MET A N 1
ATOM 622 C CA . MET A 1 80 ? -4.629 -58.379 -45.337 1.00 44.94 80 MET A CA 1
ATOM 623 C C . MET A 1 80 ? -3.206 -57.989 -45.745 1.00 44.94 80 MET A C 1
ATOM 625 O O . MET A 1 80 ? -2.972 -57.024 -46.465 1.00 44.94 80 MET A O 1
ATOM 629 N N . GLY A 1 81 ? -2.297 -58.857 -45.294 1.00 45.62 81 GLY A N 1
ATOM 630 C CA . GLY A 1 81 ? -0.861 -58.923 -45.510 1.00 45.62 81 GLY A CA 1
ATOM 631 C C . GLY A 1 81 ? -0.276 -59.834 -44.448 1.00 45.62 81 GLY A C 1
ATOM 632 O O . GLY A 1 81 ? 0.420 -59.290 -43.570 1.00 45.62 81 GLY A O 1
#

Sequence (81 aa):
MSSQDDLDLLAALLTNLRNTKATFGEDSNQYQEMKAMVDEHISASAVTLESKDSKPSNAPPQQEQAQPQHFFNLAFRPRMG

Radius of gyration: 29.13 Å; Cα contacts (8 Å, |Δi|>4): 20; chains: 1; bounding box: 31×64×69 Å

Foldseek 3Di:
DPVVVLVVVLVVLVVVLVVCCVPPNCPDPSNVVSVVVSVVSVVVVVVVVVVVPPDPPCDDDDDDDDDDDDDDDDDDDDDDD

Organism: NCBI:txid1176127

Nearest PDB structures (foldseek):
  2c0s-assembly1_A  TM=8.063E-01  e=1.310E+00  Bacillus anthracis str. Ames
  8d06-assembly2_E  TM=7.780E-01  e=1.008E+00  synthetic construct
  6gfo-assembly1_F  TM=6.736E-01  e=1.595E+00  Thermosynechococcus vestitus BP-1
  5nfd-assembly2_B  TM=8.505E-01  e=5.916E+00  Homo sapiens

pLDDT: mean 72.24, std 20.32, range [42.31, 95.5]

Secondary structure (DSSP, 8-state):
--HHHHHHHHHHHHHHHHHHHHHH-TTSHHHHHHHHHHHHHHHHHHHHHHTTS-----PPPP-------------------

Solvent-accessible surface area (backbone atoms only — not comparable to full-atom values): 5331 Å² total; per-residue (Å²): 132,56,77,64,59,55,51,53,49,51,54,51,50,54,52,50,45,54,50,38,32,74,73,62,31,78,87,26,67,70,30,48,54,47,48,51,54,52,55,49,55,54,50,58,57,51,54,64,62,62,65,75,74,68,73,83,81,77,72,79,82,80,80,85,75,90,79,80,92,71,85,74,82,85,80,86,88,83,85,90,133

Mean predicted aligned error: 17.01 Å